Protein AF-A0A957KV76-F1 (afdb_monomer_lite)

Structure (mmCIF, N/CA/C/O backbone):
data_AF-A0A957KV76-F1
#
_entry.id   AF-A0A957KV76-F1
#
loop_
_atom_site.group_PDB
_atom_site.id
_atom_site.type_symbol
_atom_site.label_atom_id
_atom_site.label_alt_id
_atom_site.label_comp_id
_atom_site.label_asym_id
_atom_site.label_entity_id
_atom_site.label_seq_id
_atom_site.pdbx_PDB_ins_code
_atom_site.Cartn_x
_atom_site.Cartn_y
_atom_site.Cartn_z
_atom_site.occupancy
_atom_site.B_iso_or_equiv
_atom_site.auth_seq_id
_atom_site.auth_comp_id
_atom_site.auth_asym_id
_atom_site.auth_atom_id
_atom_site.pdbx_PDB_model_num
ATOM 1 N N . MET A 1 1 ? 17.351 -8.191 28.362 1.00 36.06 1 MET A N 1
ATOM 2 C CA . MET A 1 1 ? 16.663 -6.884 28.298 1.00 36.06 1 MET A CA 1
ATOM 3 C C . MET A 1 1 ? 15.675 -6.963 27.153 1.00 36.06 1 MET A C 1
ATOM 5 O O . MET A 1 1 ? 16.115 -7.137 26.028 1.00 36.06 1 MET A O 1
ATOM 9 N N . VAL A 1 2 ? 14.373 -6.965 27.438 1.00 46.62 2 VAL A N 1
ATOM 10 C CA . VAL A 1 2 ? 13.337 -6.933 26.396 1.00 46.62 2 VAL A CA 1
ATOM 11 C C . VAL A 1 2 ? 13.107 -5.463 26.068 1.00 46.62 2 VAL A C 1
ATOM 13 O O . VAL A 1 2 ? 12.666 -4.708 26.931 1.00 46.62 2 VAL A O 1
ATOM 16 N N . THR A 1 3 ? 13.494 -5.036 24.870 1.00 41.97 3 THR A N 1
ATOM 17 C CA . THR A 1 3 ? 13.238 -3.682 24.371 1.00 41.97 3 THR A CA 1
ATOM 18 C C . THR A 1 3 ? 11.727 -3.514 24.243 1.00 41.97 3 THR A C 1
ATOM 20 O O . THR A 1 3 ? 11.104 -4.190 23.428 1.00 41.97 3 THR A O 1
ATOM 23 N N . MET A 1 4 ? 11.116 -2.666 25.072 1.00 50.16 4 MET A N 1
ATOM 24 C CA . MET A 1 4 ? 9.720 -2.282 24.864 1.00 50.16 4 MET A CA 1
ATOM 25 C C . MET A 1 4 ? 9.638 -1.478 23.557 1.00 50.16 4 MET A C 1
ATOM 27 O O . MET A 1 4 ? 10.456 -0.573 23.371 1.00 50.16 4 MET A O 1
ATOM 31 N N . PRO A 1 5 ? 8.714 -1.797 22.634 1.00 63.78 5 PRO A N 1
ATOM 32 C CA . PRO A 1 5 ? 8.541 -1.007 21.425 1.00 63.78 5 PRO A CA 1
ATOM 33 C C . PRO A 1 5 ? 8.090 0.406 21.811 1.00 63.78 5 PRO A C 1
ATOM 35 O O . PRO A 1 5 ? 7.125 0.581 22.556 1.00 63.78 5 PRO A O 1
ATOM 38 N N . ASN A 1 6 ? 8.809 1.415 21.317 1.00 82.75 6 ASN A N 1
ATOM 39 C CA . ASN A 1 6 ? 8.418 2.814 21.458 1.00 82.75 6 ASN A CA 1
ATOM 40 C C . ASN A 1 6 ? 7.094 3.017 20.704 1.00 82.75 6 ASN A C 1
ATOM 42 O O . ASN A 1 6 ? 7.084 3.009 19.475 1.00 82.75 6 ASN A O 1
ATOM 46 N N . THR A 1 7 ? 5.984 3.101 21.437 1.00 82.00 7 THR A N 1
ATOM 47 C CA . THR A 1 7 ? 4.625 3.155 20.879 1.00 82.00 7 THR A CA 1
ATOM 48 C C . THR A 1 7 ? 4.071 4.564 21.061 1.00 82.00 7 THR A C 1
ATOM 50 O O . THR A 1 7 ? 4.247 5.159 22.122 1.00 82.00 7 THR A O 1
ATOM 53 N N . ILE A 1 8 ? 3.427 5.101 20.023 1.00 87.38 8 ILE A N 1
ATOM 54 C CA . ILE A 1 8 ? 2.764 6.410 20.044 1.00 87.38 8 ILE A CA 1
ATOM 55 C C . ILE A 1 8 ? 1.288 6.180 19.728 1.00 87.38 8 ILE A C 1
ATOM 57 O O . ILE A 1 8 ? 0.970 5.597 18.693 1.00 87.38 8 ILE A O 1
ATOM 61 N N . ASP A 1 9 ? 0.401 6.648 20.604 1.00 89.56 9 ASP A N 1
ATOM 62 C CA . ASP A 1 9 ? -1.041 6.600 20.374 1.00 89.56 9 ASP A CA 1
ATOM 63 C C . ASP A 1 9 ? -1.477 7.733 19.440 1.00 89.56 9 ASP A C 1
ATOM 65 O O . ASP A 1 9 ? -1.191 8.910 19.677 1.00 89.56 9 ASP A O 1
ATOM 69 N N . VAL A 1 10 ? -2.195 7.375 18.377 1.00 88.38 10 VAL A N 1
ATOM 70 C CA . VAL A 1 10 ? -2.750 8.313 17.396 1.00 88.38 10 VAL A CA 1
ATOM 71 C C . VAL A 1 10 ? -4.266 8.149 17.376 1.00 88.38 10 VAL A C 1
ATOM 73 O O . VAL A 1 10 ? -4.772 7.040 17.230 1.00 88.38 10 VAL A O 1
ATOM 76 N N . SER A 1 11 ? -4.999 9.256 17.517 1.00 92.12 11 SER A N 1
ATOM 77 C CA . SER A 1 11 ? -6.460 9.273 17.389 1.00 92.12 11 SER A CA 1
ATOM 78 C C . SER A 1 11 ? -6.850 9.689 15.975 1.00 92.12 11 SER A C 1
ATOM 80 O O . SER A 1 11 ? -6.413 10.737 15.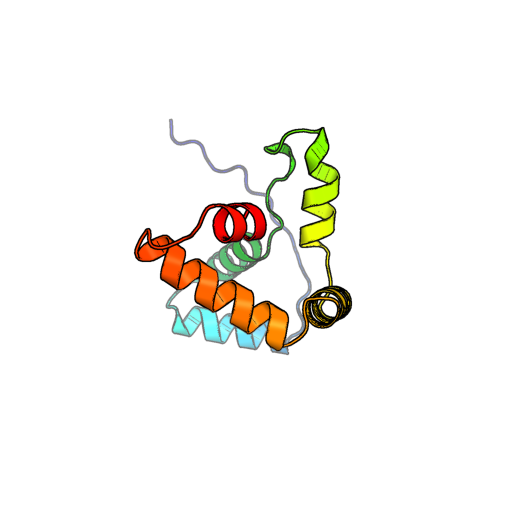497 1.00 92.12 11 SER A O 1
ATOM 82 N N . ILE A 1 12 ? -7.665 8.870 15.311 1.00 89.31 12 ILE A N 1
ATOM 83 C CA . ILE A 1 12 ? -8.164 9.115 13.956 1.00 89.31 12 ILE A CA 1
ATOM 84 C C . ILE A 1 12 ? -9.692 9.041 13.945 1.00 89.31 12 ILE A C 1
ATOM 86 O O . ILE A 1 12 ? -10.287 8.194 14.611 1.00 89.31 12 ILE A O 1
ATOM 90 N N . SER A 1 13 ? -10.331 9.915 13.171 1.00 93.88 13 SER A N 1
ATOM 91 C CA . SER A 1 13 ? -11.771 9.844 12.917 1.00 93.88 13 SER A CA 1
ATOM 92 C C . SER A 1 13 ? -12.017 8.984 11.683 1.00 93.88 13 SER A C 1
ATOM 94 O O . SER A 1 13 ? -11.537 9.317 10.601 1.00 93.88 13 SER A O 1
ATOM 96 N N . LEU A 1 14 ? -12.769 7.896 11.839 1.00 91.12 14 LEU A N 1
ATOM 97 C CA . LEU A 1 14 ? -13.136 6.998 10.744 1.00 91.12 14 LEU A CA 1
ATOM 98 C C . LEU A 1 14 ? -14.606 7.209 10.352 1.00 91.12 14 LEU A C 1
ATOM 100 O O . LEU A 1 14 ? -15.444 7.377 11.243 1.00 91.12 14 LEU A O 1
ATOM 104 N N . PRO A 1 15 ? -14.942 7.162 9.051 1.00 97.12 15 PRO A N 1
ATOM 105 C CA . PRO A 1 15 ? -16.317 6.961 8.611 1.00 97.12 15 PRO A CA 1
ATOM 106 C C . PRO A 1 15 ? -16.915 5.709 9.269 1.00 97.12 15 PRO A C 1
ATOM 108 O O . PRO A 1 15 ? -16.226 4.698 9.434 1.00 97.12 15 PRO A O 1
ATOM 111 N N . GLN A 1 16 ? -18.181 5.781 9.686 1.00 94.88 16 GLN A N 1
ATOM 112 C CA . GLN A 1 16 ? -18.826 4.699 10.437 1.00 94.88 16 GLN A CA 1
ATOM 113 C C . GLN A 1 16 ? -18.869 3.391 9.635 1.00 94.88 16 GLN A C 1
ATOM 115 O O . GLN A 1 16 ? -18.568 2.328 10.171 1.00 94.88 16 GLN A O 1
ATOM 120 N N . ASP A 1 17 ? -19.184 3.483 8.347 1.00 96.88 17 ASP A N 1
ATOM 121 C CA . ASP A 1 17 ? -19.205 2.370 7.398 1.00 96.88 17 ASP A CA 1
ATOM 122 C C . ASP A 1 17 ? -17.838 1.681 7.289 1.00 96.88 17 ASP A C 1
ATOM 124 O O . ASP A 1 17 ? -17.750 0.451 7.324 1.00 96.88 17 ASP A O 1
ATOM 128 N N . LEU A 1 18 ? -16.757 2.465 7.245 1.00 94.81 18 LEU A N 1
ATOM 129 C CA . LEU A 1 18 ? -15.400 1.927 7.232 1.00 94.81 18 LEU A CA 1
ATOM 130 C C . LEU A 1 18 ? -15.069 1.204 8.545 1.00 94.81 18 LEU A C 1
ATOM 132 O O . LEU A 1 18 ? -14.491 0.117 8.518 1.00 94.81 18 LEU A O 1
ATOM 136 N N . TYR A 1 19 ? -15.447 1.774 9.692 1.00 95.31 19 TYR A N 1
ATOM 137 C CA . TYR A 1 19 ? -15.239 1.133 10.992 1.00 95.31 19 TYR A CA 1
ATOM 138 C C . TYR A 1 19 ? -15.976 -0.210 11.093 1.00 95.31 19 TYR A C 1
ATOM 140 O O . TYR A 1 19 ? -15.376 -1.208 11.494 1.00 95.31 19 TYR A O 1
ATOM 148 N N . GLU A 1 20 ? -17.250 -0.254 10.701 1.00 96.25 20 GLU A N 1
ATOM 149 C CA . GLU A 1 20 ? -18.070 -1.471 10.727 1.00 96.25 20 GLU A CA 1
ATOM 150 C C . GLU A 1 20 ? -17.491 -2.559 9.814 1.00 96.25 20 GLU A C 1
ATOM 152 O O . GLU A 1 20 ? -17.384 -3.722 10.216 1.00 96.25 20 GLU A O 1
ATOM 157 N N . HIS A 1 21 ? -17.038 -2.181 8.614 1.00 95.81 21 HIS A N 1
ATOM 158 C CA . HIS A 1 21 ? -16.371 -3.104 7.702 1.00 95.81 21 HIS A CA 1
ATOM 159 C C . HIS A 1 21 ? -15.088 -3.686 8.314 1.00 95.81 21 HIS A C 1
ATOM 161 O O . HIS A 1 21 ? -14.920 -4.906 8.359 1.00 95.81 21 HIS A O 1
ATOM 167 N N . LEU A 1 22 ? -14.203 -2.835 8.845 1.00 94.56 22 LEU A N 1
ATOM 168 C CA . LEU A 1 22 ? -12.948 -3.273 9.464 1.00 94.56 22 LEU A CA 1
ATOM 169 C C . LEU A 1 22 ? -13.191 -4.141 10.705 1.00 94.56 22 LEU A C 1
ATOM 171 O O . LEU A 1 22 ? -12.474 -5.117 10.925 1.00 94.56 22 LEU A O 1
ATOM 175 N N . GLN A 1 23 ? -14.225 -3.837 11.490 1.00 95.62 23 GLN A N 1
ATOM 176 C CA . GLN A 1 23 ? -14.630 -4.658 12.627 1.00 95.62 23 GLN A CA 1
ATOM 177 C C . GLN A 1 23 ? -15.102 -6.050 12.181 1.00 95.62 23 GLN A C 1
ATOM 179 O O . GLN A 1 23 ? -14.728 -7.042 12.808 1.00 95.62 23 GLN A O 1
ATOM 184 N N . SER A 1 24 ? -15.861 -6.146 11.085 1.00 96.19 24 SER A N 1
ATOM 185 C CA . SER A 1 24 ? -16.263 -7.436 10.512 1.00 96.19 24 SER A CA 1
ATOM 186 C C . SER A 1 24 ? -15.061 -8.254 10.036 1.00 96.19 24 SER A C 1
ATOM 188 O O . SER A 1 24 ? -15.030 -9.466 10.246 1.00 96.19 24 SER A O 1
ATOM 190 N N . VAL A 1 25 ? -14.070 -7.615 9.406 1.00 95.88 25 VAL A N 1
ATOM 191 C CA . VAL A 1 25 ? -12.839 -8.288 8.958 1.00 95.88 25 VAL A CA 1
ATOM 192 C C . VAL A 1 25 ? -12.033 -8.793 10.155 1.00 95.88 25 VAL A C 1
ATOM 194 O O . VAL A 1 25 ? -11.600 -9.942 10.156 1.00 95.88 25 VAL A O 1
ATOM 197 N N . ALA A 1 26 ? -11.888 -7.975 11.200 1.00 95.81 26 ALA A N 1
ATOM 198 C CA . ALA A 1 26 ? -11.186 -8.337 12.430 1.00 95.81 26 ALA A CA 1
ATOM 199 C C . ALA A 1 26 ? -11.815 -9.566 13.113 1.00 95.81 26 ALA A C 1
ATOM 201 O O . ALA A 1 26 ? -11.110 -10.500 13.487 1.00 95.81 26 ALA A O 1
ATOM 202 N N . GLN A 1 27 ? -13.150 -9.608 13.194 1.00 95.56 27 GLN A N 1
ATOM 203 C CA . GLN A 1 27 ? -13.884 -10.759 13.729 1.00 95.56 27 GLN A CA 1
ATOM 204 C C . GLN A 1 27 ? -13.686 -12.023 12.885 1.00 95.56 27 GLN A C 1
ATOM 206 O O . GLN A 1 27 ? -13.469 -13.097 13.438 1.00 95.56 27 GLN A O 1
ATOM 211 N N . ALA A 1 28 ? -13.736 -11.906 11.555 1.00 95.75 28 ALA A N 1
ATOM 212 C CA . ALA A 1 28 ? -13.517 -13.039 10.657 1.00 95.75 28 ALA A CA 1
ATOM 213 C C . ALA A 1 28 ? -12.079 -13.584 10.731 1.00 95.75 28 ALA A C 1
ATOM 215 O O . ALA A 1 28 ? -11.868 -14.782 10.555 1.00 95.75 28 ALA A O 1
ATOM 216 N N . ALA A 1 29 ? -11.107 -12.710 11.003 1.00 92.06 29 ALA A N 1
ATOM 217 C CA . ALA A 1 29 ? -9.700 -13.055 11.183 1.00 92.06 29 ALA A CA 1
ATOM 218 C C . ALA A 1 29 ? -9.343 -13.503 12.616 1.00 92.06 29 ALA A C 1
ATOM 220 O O . ALA A 1 29 ? -8.183 -13.821 12.861 1.00 92.06 29 ALA A O 1
ATOM 221 N N . ASP A 1 30 ? -10.307 -13.514 13.548 1.00 95.19 30 ASP A N 1
ATOM 222 C CA . ASP A 1 30 ? -10.098 -13.767 14.985 1.00 95.19 30 ASP A CA 1
ATOM 223 C C . ASP A 1 30 ? -8.967 -12.907 15.588 1.00 95.19 30 ASP A C 1
ATOM 225 O O . ASP A 1 30 ? -8.138 -13.357 16.379 1.00 95.19 30 ASP A O 1
ATOM 229 N N . GLN A 1 31 ? -8.910 -11.639 15.172 1.00 94.50 31 GLN A N 1
ATOM 230 C CA . GLN A 1 31 ? -7.856 -10.694 15.532 1.00 94.50 31 GLN A CA 1
ATOM 231 C C . GLN A 1 31 ? -8.473 -9.410 16.100 1.00 94.50 31 GLN A C 1
ATOM 233 O O . GLN A 1 31 ? -9.501 -8.944 15.602 1.00 94.50 31 GLN A O 1
ATOM 238 N N . PRO A 1 32 ? -7.881 -8.784 17.132 1.00 95.50 32 PRO A N 1
ATOM 239 C CA . PRO A 1 32 ? -8.386 -7.516 17.634 1.00 95.50 32 PRO A CA 1
ATOM 240 C C . PRO A 1 32 ? -8.192 -6.401 16.594 1.00 95.50 32 PRO A C 1
ATOM 242 O O . PRO A 1 32 ? -7.167 -6.315 15.915 1.00 95.50 32 PRO A O 1
ATOM 245 N N . LEU A 1 33 ? -9.182 -5.507 16.502 1.00 92.81 33 LEU A N 1
ATOM 246 C CA . LEU A 1 33 ? -9.197 -4.416 15.522 1.00 92.81 33 LEU A CA 1
ATOM 247 C C . LEU A 1 33 ? -7.916 -3.551 15.532 1.00 92.81 33 LEU A C 1
ATOM 249 O O . LEU A 1 33 ? -7.421 -3.267 14.445 1.00 92.81 33 LEU A O 1
ATOM 253 N N . PRO A 1 34 ? -7.332 -3.156 16.685 1.00 92.31 34 PRO A N 1
ATOM 254 C CA . PRO A 1 34 ? -6.075 -2.403 16.697 1.00 92.31 34 PRO A CA 1
ATOM 255 C C . PRO A 1 34 ? -4.920 -3.120 15.990 1.00 92.31 34 PRO A C 1
ATOM 257 O O . PRO A 1 34 ? -4.186 -2.488 15.234 1.00 92.31 34 PRO A O 1
ATOM 260 N N . ASP A 1 35 ? -4.789 -4.435 16.169 1.00 93.12 35 ASP A N 1
ATOM 261 C CA . ASP A 1 35 ? -3.717 -5.202 15.532 1.00 93.12 35 ASP A CA 1
ATOM 262 C C . ASP A 1 35 ? -3.938 -5.280 14.020 1.00 93.12 35 ASP A C 1
ATOM 264 O O . ASP A 1 35 ? -2.991 -5.148 13.243 1.00 93.12 35 ASP A O 1
ATOM 268 N N . LEU A 1 36 ? -5.196 -5.454 13.591 1.00 93.62 36 LEU A N 1
ATOM 269 C CA . LEU A 1 36 ? -5.558 -5.424 12.173 1.00 93.62 36 LEU A CA 1
ATOM 270 C C . LEU A 1 36 ? -5.244 -4.052 11.558 1.00 93.62 36 LEU A C 1
ATOM 272 O O . LEU A 1 36 ? -4.670 -3.982 10.474 1.00 93.62 36 LEU A O 1
ATOM 276 N N . LEU A 1 37 ? -5.568 -2.958 12.255 1.00 92.50 37 LEU A N 1
ATOM 277 C CA . LEU A 1 37 ? -5.268 -1.598 11.802 1.00 92.50 37 LEU A CA 1
ATOM 278 C C . LEU A 1 37 ? -3.762 -1.379 11.646 1.00 92.50 37 LEU A C 1
ATOM 280 O O . LEU A 1 37 ? -3.328 -0.871 10.616 1.00 92.50 37 LEU A O 1
ATOM 284 N N . VAL A 1 38 ? -2.950 -1.804 12.618 1.00 91.31 38 VAL A N 1
ATOM 285 C CA . VAL A 1 38 ? -1.485 -1.717 12.516 1.00 91.31 38 VAL A CA 1
ATOM 286 C C . VAL A 1 38 ? -0.970 -2.533 11.329 1.00 91.31 38 VAL A C 1
ATOM 288 O O . VAL A 1 38 ? -0.079 -2.074 10.615 1.00 91.31 38 VAL A O 1
ATOM 291 N N . GLN A 1 39 ? -1.524 -3.720 11.086 1.00 89.94 39 GLN A N 1
ATOM 292 C CA . GLN A 1 39 ? -1.148 -4.552 9.945 1.00 89.94 39 GLN A CA 1
ATOM 293 C C . GLN A 1 39 ? -1.490 -3.888 8.607 1.00 89.94 39 GLN A C 1
ATOM 295 O O . GLN A 1 39 ? -0.632 -3.836 7.727 1.00 89.94 39 GLN A O 1
ATOM 300 N N . ILE A 1 40 ? -2.706 -3.359 8.459 1.00 90.56 40 ILE A N 1
ATOM 3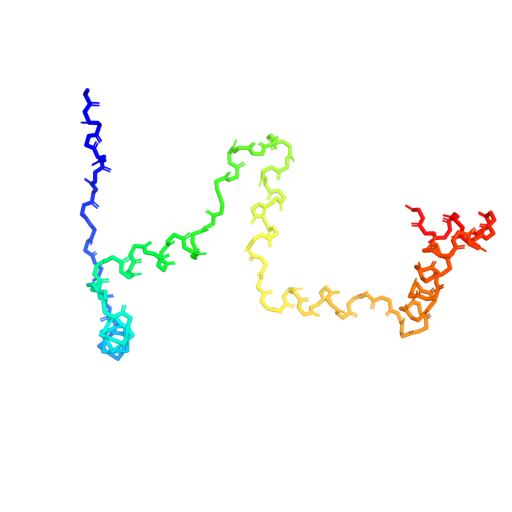01 C CA . ILE A 1 40 ? -3.142 -2.653 7.247 1.00 90.56 40 ILE A CA 1
ATOM 302 C C . ILE A 1 40 ? -2.271 -1.417 7.017 1.00 90.56 40 ILE A C 1
ATOM 304 O O . ILE A 1 40 ? -1.777 -1.216 5.911 1.00 90.56 40 ILE A O 1
ATOM 308 N N . LEU A 1 41 ? -2.015 -0.629 8.066 1.00 89.50 41 LEU A N 1
ATOM 309 C CA . LEU A 1 41 ? -1.149 0.547 7.984 1.00 89.50 41 LEU A CA 1
ATOM 310 C C . LEU A 1 41 ? 0.277 0.175 7.575 1.00 89.50 41 LEU A C 1
ATOM 312 O O . LEU A 1 41 ? 0.863 0.873 6.761 1.00 89.50 41 LEU A O 1
ATOM 316 N N . ARG A 1 42 ? 0.836 -0.931 8.083 1.00 85.88 42 ARG A N 1
ATOM 317 C CA . ARG A 1 42 ? 2.162 -1.414 7.658 1.00 85.88 42 ARG A CA 1
ATOM 318 C C . ARG A 1 42 ? 2.178 -1.891 6.210 1.00 85.88 42 ARG A C 1
ATOM 320 O O . ARG A 1 42 ? 3.173 -1.677 5.533 1.00 85.88 42 ARG A O 1
ATOM 327 N N . ALA A 1 43 ? 1.113 -2.547 5.758 1.00 85.00 43 ALA A N 1
ATOM 328 C CA . ALA A 1 43 ? 1.011 -3.047 4.391 1.00 85.00 43 ALA A CA 1
ATOM 329 C C . ALA A 1 43 ? 0.827 -1.915 3.368 1.00 85.00 43 ALA A C 1
ATOM 331 O O . ALA A 1 43 ? 1.340 -2.014 2.259 1.00 85.00 43 ALA A O 1
ATOM 332 N N . GLY A 1 44 ? 0.104 -0.857 3.743 1.00 81.94 44 GLY A N 1
ATOM 333 C CA . GLY A 1 44 ? -0.119 0.321 2.903 1.00 81.94 44 GLY A CA 1
ATOM 334 C C . GLY A 1 44 ? 0.912 1.436 3.082 1.00 81.94 44 GLY A C 1
ATOM 335 O O . GLY A 1 44 ? 0.857 2.422 2.353 1.00 81.94 44 GLY A O 1
ATOM 336 N N . ALA A 1 45 ? 1.823 1.328 4.052 1.00 81.00 45 ALA A N 1
ATOM 337 C CA . ALA A 1 45 ? 2.844 2.344 4.258 1.00 81.00 45 ALA A CA 1
ATOM 338 C C . ALA A 1 45 ? 3.844 2.337 3.092 1.00 81.00 45 ALA A C 1
ATOM 340 O O . ALA A 1 45 ? 4.284 1.259 2.675 1.00 81.00 45 ALA A O 1
ATOM 341 N N . PRO A 1 46 ? 4.259 3.520 2.604 1.00 74.38 46 PRO A N 1
ATOM 342 C CA . PRO A 1 46 ? 5.370 3.601 1.674 1.00 74.38 46 PRO A CA 1
ATOM 343 C C . PRO A 1 46 ? 6.614 2.940 2.288 1.00 74.38 46 PRO A C 1
ATOM 345 O O . PRO A 1 46 ? 6.836 3.049 3.501 1.00 74.38 46 PRO A O 1
ATOM 348 N N . PRO A 1 47 ? 7.445 2.268 1.475 1.00 77.75 47 PRO A N 1
ATOM 349 C CA . PRO A 1 47 ? 8.735 1.766 1.923 1.00 77.75 47 PRO A CA 1
ATOM 350 C C . PRO A 1 47 ? 9.591 2.890 2.509 1.00 77.75 47 PRO A C 1
ATOM 352 O O . PRO A 1 47 ? 9.489 4.049 2.106 1.00 77.75 47 PRO A O 1
ATOM 355 N N . ASP A 1 48 ? 10.490 2.542 3.429 1.00 81.38 48 ASP A N 1
ATOM 356 C CA . ASP A 1 48 ? 11.519 3.479 3.870 1.00 81.38 48 ASP A CA 1
ATOM 357 C C . ASP A 1 48 ? 12.569 3.660 2.762 1.00 81.38 48 ASP A C 1
ATOM 359 O O . ASP A 1 48 ? 13.557 2.924 2.675 1.00 81.38 48 ASP A O 1
ATOM 363 N N . TRP A 1 49 ? 12.349 4.657 1.905 1.00 81.19 49 TRP A N 1
ATOM 364 C CA . TRP A 1 49 ? 13.251 4.986 0.803 1.00 81.19 49 TRP A CA 1
ATOM 365 C C . TRP A 1 49 ? 14.614 5.496 1.270 1.00 81.19 49 TRP A C 1
ATOM 367 O O . TRP A 1 49 ? 15.560 5.476 0.487 1.00 81.19 49 TRP A O 1
ATOM 377 N N . THR A 1 50 ? 14.775 5.875 2.544 1.00 80.31 50 THR A N 1
ATOM 378 C CA . THR A 1 50 ? 16.076 6.325 3.064 1.00 80.31 50 THR A CA 1
ATOM 379 C C . THR A 1 50 ? 17.134 5.218 3.055 1.00 80.31 50 THR A C 1
ATOM 381 O O . THR A 1 50 ? 18.330 5.511 3.076 1.00 80.31 50 THR A O 1
ATOM 384 N N . GLN A 1 51 ? 16.710 3.951 2.956 1.00 82.44 51 GLN A N 1
ATOM 385 C CA . GLN A 1 51 ? 17.596 2.796 2.792 1.00 82.44 51 GLN A CA 1
ATOM 386 C C . GLN A 1 51 ? 18.151 2.654 1.362 1.00 82.44 51 GLN A C 1
ATOM 388 O O . GLN A 1 51 ? 19.126 1.928 1.154 1.00 82.44 51 GLN A O 1
ATOM 393 N N . ALA A 1 52 ? 17.553 3.316 0.366 1.00 83.81 52 ALA A N 1
ATOM 394 C CA . ALA A 1 52 ? 18.043 3.313 -1.009 1.00 83.81 52 ALA A CA 1
ATOM 395 C C . ALA A 1 52 ? 19.199 4.321 -1.193 1.00 83.81 52 ALA A C 1
ATOM 397 O O . ALA A 1 52 ? 19.312 5.286 -0.431 1.00 83.81 52 ALA A O 1
ATOM 398 N N . PRO A 1 53 ? 20.068 4.150 -2.209 1.00 90.19 53 PRO A N 1
ATOM 399 C CA . PRO A 1 53 ? 21.081 5.149 -2.546 1.00 90.19 53 PRO A CA 1
ATOM 400 C C . PRO A 1 53 ? 20.452 6.525 -2.777 1.00 90.19 53 PRO A C 1
ATOM 402 O O . PRO A 1 53 ? 19.469 6.619 -3.503 1.00 90.19 53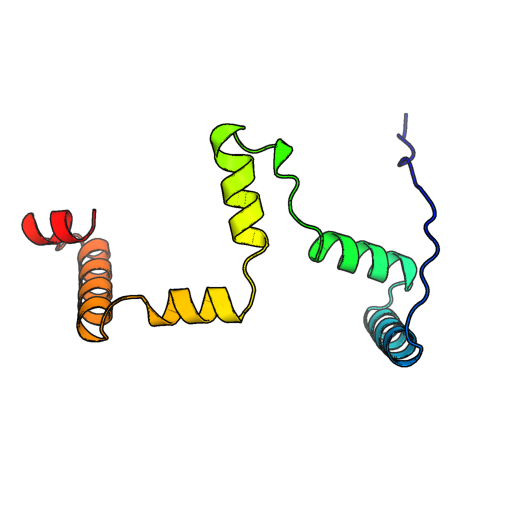 PRO A O 1
ATOM 405 N N . ALA A 1 54 ? 21.049 7.587 -2.221 1.00 86.06 54 ALA A N 1
ATOM 406 C CA . ALA A 1 54 ? 20.501 8.951 -2.261 1.00 86.06 54 ALA A CA 1
ATOM 407 C C . ALA A 1 54 ? 20.086 9.412 -3.669 1.00 86.06 54 ALA A C 1
ATOM 409 O O . ALA A 1 54 ? 19.054 10.049 -3.827 1.00 86.06 54 ALA A O 1
ATOM 410 N N . ALA A 1 55 ? 20.855 9.031 -4.693 1.00 90.50 55 ALA A N 1
ATOM 411 C CA . ALA A 1 55 ? 20.568 9.367 -6.086 1.00 90.50 55 ALA A CA 1
ATOM 412 C C . ALA A 1 55 ? 19.253 8.770 -6.627 1.00 90.50 55 ALA A C 1
ATOM 414 O O . ALA A 1 55 ? 18.742 9.276 -7.615 1.00 90.50 55 ALA A O 1
ATOM 415 N N . LEU A 1 56 ? 18.725 7.710 -6.007 1.00 86.94 56 LEU A N 1
ATOM 416 C CA . LEU A 1 56 ? 17.517 6.999 -6.440 1.00 86.94 56 LEU A CA 1
ATOM 417 C C . LEU A 1 56 ? 16.313 7.251 -5.525 1.00 86.94 56 LEU A C 1
ATOM 419 O O . LEU A 1 56 ? 15.217 6.805 -5.840 1.00 86.94 56 LEU A O 1
ATOM 423 N N . GLN A 1 57 ? 16.494 7.916 -4.380 1.00 86.25 57 GLN A N 1
ATOM 424 C CA . GLN A 1 57 ? 15.421 8.064 -3.390 1.00 86.25 57 GLN A CA 1
ATOM 425 C C . GLN A 1 57 ? 14.231 8.839 -3.959 1.00 86.25 57 GLN A C 1
ATOM 427 O O . GLN A 1 57 ? 13.095 8.392 -3.815 1.00 86.25 57 GLN A O 1
ATOM 432 N N . ASP A 1 58 ? 14.503 9.946 -4.652 1.00 86.62 58 ASP A N 1
ATOM 433 C CA . ASP A 1 58 ? 13.464 10.785 -5.255 1.00 86.62 58 ASP A CA 1
ATOM 434 C C . ASP A 1 58 ? 12.726 10.049 -6.384 1.00 86.62 58 ASP A C 1
ATOM 436 O O . ASP A 1 58 ? 11.500 10.096 -6.456 1.00 86.62 58 ASP A O 1
ATOM 440 N N . GLU A 1 59 ? 13.452 9.308 -7.228 1.00 86.75 59 GLU A N 1
ATOM 441 C CA . GLU A 1 59 ? 12.860 8.523 -8.321 1.00 86.75 59 GLU A CA 1
ATOM 442 C C . GLU A 1 59 ? 11.999 7.365 -7.800 1.00 86.75 59 GLU A C 1
ATOM 444 O O . GLU A 1 59 ? 10.901 7.129 -8.300 1.00 86.75 59 GLU A O 1
ATOM 449 N N . LEU A 1 60 ? 12.457 6.660 -6.763 1.00 85.94 60 LEU A N 1
ATOM 450 C CA . LEU A 1 60 ? 11.697 5.568 -6.150 1.00 85.94 60 LEU A CA 1
ATOM 451 C C . LEU A 1 60 ? 10.448 6.077 -5.423 1.00 85.94 60 LEU A C 1
ATOM 453 O O . LEU A 1 60 ? 9.388 5.454 -5.505 1.00 85.94 60 LEU A O 1
ATOM 457 N N . ALA A 1 61 ? 10.552 7.226 -4.751 1.00 85.50 61 ALA A N 1
ATOM 458 C CA . ALA A 1 61 ? 9.403 7.883 -4.144 1.00 85.50 61 ALA A CA 1
ATOM 459 C C . ALA A 1 61 ? 8.381 8.324 -5.205 1.00 85.50 61 ALA A C 1
ATOM 461 O O . ALA A 1 61 ? 7.184 8.124 -5.007 1.00 85.50 61 ALA A O 1
ATOM 462 N N . ALA A 1 62 ? 8.845 8.859 -6.340 1.00 86.31 62 ALA A N 1
ATOM 463 C CA . ALA A 1 62 ? 7.985 9.226 -7.461 1.00 86.31 62 ALA A CA 1
ATOM 464 C C . ALA A 1 62 ? 7.273 8.007 -8.067 1.00 86.31 62 ALA A C 1
ATOM 466 O O . ALA A 1 62 ? 6.073 8.072 -8.314 1.00 86.31 62 ALA A O 1
ATOM 467 N N . LEU A 1 63 ? 7.970 6.875 -8.227 1.00 85.88 63 LEU A N 1
ATOM 468 C CA . LEU A 1 63 ? 7.374 5.635 -8.736 1.00 85.88 63 LEU A CA 1
ATOM 469 C C . LEU A 1 63 ? 6.242 5.120 -7.834 1.00 85.88 63 LEU A C 1
ATOM 471 O O . LEU A 1 63 ? 5.215 4.663 -8.323 1.00 85.88 63 LEU A O 1
ATOM 475 N N . HIS A 1 64 ? 6.420 5.197 -6.514 1.00 83.75 64 HIS A N 1
ATOM 476 C CA . HIS A 1 64 ? 5.388 4.796 -5.554 1.00 83.75 64 HIS A CA 1
ATOM 477 C C . HIS A 1 64 ? 4.172 5.732 -5.540 1.00 83.75 64 HIS A C 1
ATOM 479 O O . HIS A 1 64 ? 3.095 5.322 -5.117 1.00 83.75 64 HIS A O 1
ATOM 485 N N . ALA A 1 65 ? 4.349 6.980 -5.973 1.00 85.31 65 ALA A N 1
ATOM 486 C CA . ALA A 1 65 ? 3.303 7.992 -5.995 1.00 85.31 65 ALA A CA 1
ATOM 487 C C . ALA A 1 65 ? 2.499 8.024 -7.306 1.00 85.31 65 ALA A C 1
ATOM 489 O O . ALA A 1 65 ? 1.580 8.836 -7.399 1.00 85.31 65 ALA A O 1
ATOM 490 N N . LEU A 1 66 ? 2.834 7.181 -8.295 1.00 88.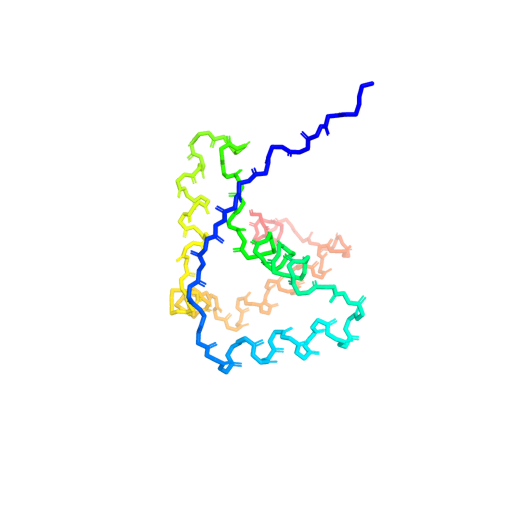88 66 LEU A N 1
ATOM 491 C CA . LEU A 1 66 ? 2.079 7.091 -9.546 1.00 88.88 66 LEU A CA 1
ATOM 492 C C . LEU A 1 66 ? 0.635 6.681 -9.265 1.00 88.88 66 LEU A C 1
ATOM 494 O O . LEU A 1 66 ? 0.384 5.689 -8.575 1.00 88.88 66 LEU A O 1
ATOM 498 N N . ASP A 1 67 ? -0.304 7.441 -9.818 1.00 87.38 67 ASP A N 1
ATOM 499 C CA . ASP A 1 67 ? -1.719 7.113 -9.734 1.00 87.38 67 ASP A CA 1
ATOM 500 C C . ASP A 1 67 ? -2.157 6.172 -10.870 1.00 87.38 67 ASP A C 1
ATOM 502 O O . ASP A 1 67 ? -1.405 5.864 -11.798 1.00 87.38 67 ASP A O 1
ATOM 506 N N . ASP A 1 68 ? -3.396 5.682 -10.796 1.00 86.25 68 ASP A N 1
ATOM 507 C CA . ASP A 1 68 ? -3.937 4.757 -11.796 1.00 86.25 68 ASP A CA 1
ATOM 508 C C . ASP A 1 68 ? -3.958 5.355 -13.214 1.00 86.25 68 ASP A C 1
ATOM 510 O O . ASP A 1 68 ? -3.901 4.607 -14.190 1.00 86.25 68 ASP A O 1
ATOM 514 N N . ALA A 1 69 ? -4.052 6.683 -13.352 1.00 85.56 69 ALA A N 1
ATOM 515 C CA . ALA A 1 69 ? -4.065 7.341 -14.652 1.00 85.56 69 ALA A CA 1
ATOM 516 C C . ALA A 1 69 ? -2.657 7.379 -15.257 1.00 85.56 69 ALA A C 1
ATOM 518 O O . ALA A 1 69 ? -2.497 6.997 -16.419 1.00 85.56 69 ALA A O 1
ATOM 519 N N . ASP A 1 70 ? -1.650 7.739 -14.461 1.00 87.62 70 ASP A N 1
ATOM 520 C CA . ASP A 1 70 ? -0.241 7.705 -14.858 1.00 87.62 70 ASP A CA 1
ATOM 521 C C . ASP A 1 70 ? 0.190 6.272 -15.214 1.00 87.62 70 ASP A C 1
ATOM 523 O O . ASP A 1 70 ? 0.824 6.027 -16.244 1.00 87.62 70 ASP A O 1
ATOM 527 N N . LEU A 1 71 ? -0.214 5.289 -14.401 1.00 86.00 71 LEU A N 1
ATOM 528 C CA . LEU A 1 71 ? 0.043 3.871 -14.663 1.00 86.00 71 LEU A CA 1
ATOM 529 C C . LEU A 1 71 ? -0.644 3.394 -15.948 1.00 86.00 71 LEU A C 1
ATOM 531 O O . LEU A 1 71 ? -0.052 2.639 -16.725 1.00 86.00 71 LEU A O 1
ATOM 535 N N . ALA A 1 72 ? -1.879 3.832 -16.198 1.00 81.88 72 ALA A N 1
ATOM 536 C CA . ALA A 1 72 ? -2.598 3.498 -17.419 1.00 81.88 72 ALA A CA 1
ATOM 537 C C . ALA A 1 72 ? -1.954 4.136 -18.658 1.00 81.88 72 ALA A C 1
ATOM 539 O O . ALA A 1 72 ? -1.926 3.490 -19.707 1.00 81.88 72 ALA A O 1
ATOM 540 N N . GLU A 1 73 ? -1.443 5.366 -18.562 1.00 85.06 73 GLU A N 1
ATOM 541 C CA . GLU A 1 73 ? -0.702 6.027 -19.641 1.00 85.06 73 GLU A CA 1
ATOM 542 C C . GLU A 1 73 ? 0.586 5.269 -19.961 1.00 85.06 73 GLU A C 1
ATOM 544 O O . GLU A 1 73 ? 0.817 4.944 -21.125 1.00 85.06 73 GLU A O 1
ATOM 549 N N . ILE A 1 74 ? 1.368 4.892 -18.945 1.00 82.31 74 ILE A N 1
ATOM 550 C CA . ILE A 1 74 ? 2.575 4.073 -19.121 1.00 82.31 74 ILE A CA 1
ATOM 551 C C . ILE A 1 74 ? 2.220 2.758 -19.823 1.00 82.31 74 ILE A C 1
ATOM 553 O O . ILE A 1 74 ? 2.817 2.434 -20.849 1.00 82.31 74 ILE A O 1
ATOM 557 N N . ALA A 1 75 ? 1.192 2.051 -19.347 1.00 77.00 75 ALA A N 1
ATOM 558 C CA . ALA A 1 75 ? 0.747 0.792 -19.944 1.00 77.00 75 ALA A CA 1
ATOM 559 C C . ALA A 1 75 ? 0.289 0.939 -21.408 1.00 77.00 75 ALA A C 1
ATOM 561 O O . ALA A 1 75 ? 0.466 0.024 -22.208 1.00 77.00 75 ALA A O 1
ATOM 562 N N . GLN A 1 76 ? -0.300 2.081 -21.772 1.00 74.00 76 GLN A N 1
ATOM 563 C CA . GLN A 1 76 ? -0.738 2.382 -23.140 1.00 74.00 76 GLN A CA 1
ATOM 564 C C . GLN A 1 76 ? 0.391 2.920 -24.026 1.00 74.00 76 GLN A C 1
ATOM 566 O O . GLN A 1 76 ? 0.300 2.840 -25.252 1.00 74.00 76 GLN A O 1
ATOM 571 N N . SER A 1 77 ? 1.437 3.479 -23.418 1.00 71.00 77 SER A N 1
ATOM 572 C CA . SER A 1 77 ? 2.602 4.030 -24.109 1.00 71.00 77 SER A CA 1
ATOM 573 C C . SER A 1 77 ? 3.580 2.956 -24.598 1.00 71.00 77 SER A C 1
ATOM 575 O O . SER A 1 77 ? 4.464 3.259 -25.403 1.00 71.00 77 SER A O 1
ATOM 577 N N . GLU A 1 78 ? 3.414 1.699 -24.172 1.00 68.56 78 GLU A N 1
ATOM 578 C CA . GLU A 1 78 ? 4.323 0.613 -24.527 1.00 68.56 78 GLU A CA 1
ATOM 579 C C . GLU A 1 78 ? 3.848 -0.254 -25.704 1.00 68.56 78 GLU A C 1
ATOM 581 O O . GLU A 1 78 ? 2.684 -0.626 -25.823 1.00 68.56 78 GLU A O 1
ATOM 586 N N . ARG A 1 79 ? 4.837 -0.563 -26.557 1.00 62.12 79 ARG A N 1
ATOM 587 C CA . ARG A 1 79 ? 4.968 -1.634 -27.561 1.00 62.12 79 ARG A CA 1
ATOM 588 C C . ARG A 1 79 ? 3.682 -2.171 -28.200 1.00 62.12 79 ARG A C 1
ATOM 590 O O . ARG A 1 79 ? 2.846 -2.823 -27.582 1.00 62.12 79 ARG A O 1
ATOM 597 N N . SER A 1 80 ? 3.609 -2.032 -29.523 1.00 71.88 80 SER A N 1
ATOM 598 C CA . SER A 1 80 ? 2.581 -2.663 -30.352 1.00 71.88 80 SER A CA 1
ATOM 599 C C . SER A 1 80 ? 2.480 -4.170 -30.079 1.00 71.88 80 SER A C 1
ATOM 601 O O . SER A 1 80 ? 3.467 -4.824 -29.740 1.00 71.88 80 SER A O 1
ATOM 603 N N . ALA A 1 81 ? 1.303 -4.764 -30.304 1.00 70.00 81 ALA A N 1
ATOM 604 C CA . ALA A 1 81 ? 1.093 -6.203 -30.109 1.00 70.00 81 ALA A CA 1
ATOM 605 C C . ALA A 1 81 ? 2.161 -7.075 -30.810 1.00 70.00 81 ALA A C 1
ATOM 607 O O . ALA A 1 81 ? 2.551 -8.116 -30.290 1.00 70.00 81 ALA A O 1
ATOM 608 N N . GLY A 1 82 ? 2.692 -6.623 -31.955 1.00 76.12 82 GLY A N 1
ATOM 609 C CA . GLY A 1 82 ? 3.788 -7.299 -32.652 1.00 76.12 82 GLY A CA 1
ATOM 610 C C . GLY A 1 82 ? 5.130 -7.254 -31.911 1.00 76.12 82 GLY A C 1
ATOM 611 O O . GLY A 1 82 ? 5.871 -8.233 -31.942 1.00 76.12 82 GLY A O 1
ATOM 612 N N . GLU A 1 83 ? 5.438 -6.157 -31.219 1.00 76.88 83 GLU A N 1
ATOM 613 C CA . GLU A 1 83 ? 6.644 -6.015 -30.393 1.00 76.88 83 GLU A CA 1
ATOM 614 C C . GLU A 1 83 ? 6.562 -6.861 -29.119 1.00 76.88 83 GLU A C 1
ATOM 616 O O . GLU A 1 83 ? 7.561 -7.463 -28.730 1.00 76.88 83 GLU A O 1
ATOM 621 N N . VAL A 1 84 ? 5.373 -6.978 -28.517 1.00 77.44 84 VAL A N 1
ATOM 622 C CA . VAL A 1 84 ? 5.131 -7.869 -27.369 1.00 77.44 84 VAL A CA 1
ATOM 623 C C . VAL A 1 84 ? 5.320 -9.332 -27.777 1.00 77.44 84 VAL A C 1
ATOM 625 O O . VAL A 1 84 ? 6.151 -10.023 -27.192 1.00 77.44 84 VAL A O 1
ATOM 628 N N . THR A 1 85 ? 4.663 -9.788 -28.851 1.00 83.81 85 THR A N 1
ATOM 629 C CA . THR A 1 85 ? 4.816 -11.168 -29.355 1.00 83.81 85 THR A CA 1
ATOM 630 C C . THR A 1 85 ? 6.255 -11.478 -29.778 1.00 83.81 85 THR A C 1
ATOM 632 O O . THR A 1 85 ? 6.757 -12.581 -29.549 1.00 83.81 85 THR A O 1
ATOM 635 N N . ARG A 1 86 ? 6.954 -10.512 -30.390 1.00 86.31 86 ARG A N 1
ATOM 636 C CA . ARG A 1 86 ? 8.373 -10.658 -30.737 1.00 86.31 86 ARG A CA 1
ATOM 637 C C . ARG A 1 86 ? 9.222 -10.839 -29.483 1.00 86.31 86 ARG A C 1
ATOM 639 O O . ARG A 1 86 ? 10.077 -11.719 -29.462 1.00 86.31 86 ARG A O 1
ATOM 646 N N . HIS A 1 87 ? 8.971 -10.041 -28.451 1.00 83.75 87 HIS A N 1
ATOM 647 C CA . HIS A 1 87 ? 9.704 -10.106 -27.197 1.00 83.75 87 HIS A CA 1
ATOM 648 C C . HIS A 1 87 ? 9.459 -11.429 -26.448 1.00 83.75 87 HIS A C 1
ATOM 650 O O . HIS A 1 87 ? 10.420 -12.063 -26.019 1.00 83.75 87 HIS A O 1
ATOM 656 N N . GLU A 1 88 ? 8.214 -11.906 -26.380 1.00 85.00 88 GLU A N 1
ATOM 657 C CA . GLU A 1 88 ? 7.860 -13.213 -25.800 1.00 85.00 88 GLU A CA 1
ATOM 658 C C . GLU A 1 88 ? 8.556 -14.373 -26.528 1.00 85.00 88 GLU A C 1
ATOM 660 O O . GLU A 1 88 ? 9.205 -15.209 -25.897 1.00 85.00 88 GLU A O 1
ATOM 665 N N . GLY A 1 89 ? 8.517 -14.381 -27.865 1.00 87.00 89 GLY A N 1
ATOM 666 C CA . GLY A 1 89 ? 9.193 -15.408 -28.662 1.00 87.00 89 GLY A CA 1
ATOM 667 C C . GLY A 1 89 ? 10.720 -15.385 -28.519 1.00 87.00 89 GLY A C 1
ATOM 668 O O . GLY A 1 89 ? 11.377 -16.422 -28.623 1.00 87.00 89 GLY A O 1
ATOM 669 N N . LEU A 1 90 ? 11.313 -14.216 -28.256 1.00 89.56 90 LEU A N 1
ATOM 670 C CA . LEU A 1 90 ? 12.736 -14.118 -27.938 1.00 89.56 90 LEU A CA 1
ATOM 671 C C . LEU A 1 90 ? 13.043 -14.619 -26.520 1.00 89.56 90 LEU A C 1
ATOM 673 O O . LEU A 1 90 ? 14.065 -15.275 -26.333 1.00 89.56 90 LEU A O 1
ATOM 677 N N . GLN A 1 91 ? 12.176 -14.377 -25.533 1.00 87.19 91 GLN A N 1
ATOM 678 C CA . GLN A 1 91 ? 12.349 -14.936 -24.188 1.00 87.19 91 GLN A CA 1
ATOM 679 C C . GLN A 1 91 ? 12.285 -16.470 -24.198 1.00 87.19 91 GLN A C 1
ATOM 681 O O . GLN A 1 91 ? 13.153 -17.112 -23.607 1.00 87.19 91 GLN A O 1
ATOM 686 N N . GLU A 1 92 ? 11.345 -17.061 -24.940 1.00 88.69 92 GLU A N 1
ATOM 687 C CA . GLU A 1 92 ?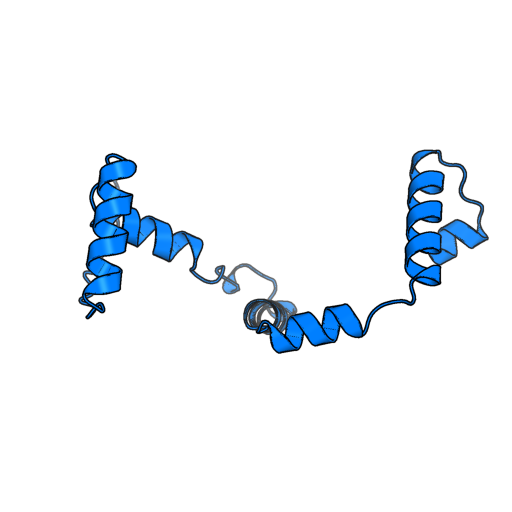 11.237 -18.519 -25.103 1.00 88.69 92 GLU A CA 1
ATOM 688 C C . GLU A 1 92 ? 12.501 -19.110 -25.754 1.00 88.69 92 GLU A C 1
ATOM 690 O O . GLU A 1 92 ? 13.143 -20.006 -25.203 1.00 88.69 92 GLU A O 1
ATOM 695 N N . LYS A 1 93 ? 12.979 -18.509 -26.853 1.00 87.56 93 LYS A N 1
ATOM 696 C CA . LYS A 1 93 ? 14.263 -18.889 -27.468 1.00 87.56 93 LYS A CA 1
ATOM 697 C C . LYS A 1 93 ? 15.466 -18.699 -26.541 1.00 87.56 93 LYS A C 1
ATOM 699 O O . LYS A 1 93 ? 16.463 -19.409 -26.692 1.00 87.56 93 LYS A O 1
ATOM 704 N N . ASN A 1 94 ? 15.429 -17.725 -25.631 1.00 86.94 94 ASN A N 1
ATOM 705 C CA . ASN A 1 94 ? 16.507 -17.492 -24.669 1.00 86.94 94 ASN A CA 1
ATOM 706 C C . ASN A 1 94 ? 16.580 -18.619 -23.637 1.00 86.94 94 ASN A C 1
ATOM 708 O O . ASN A 1 94 ? 17.671 -19.123 -23.360 1.00 86.94 94 ASN A O 1
ATOM 712 N N . VAL A 1 95 ? 15.420 -19.055 -23.134 1.00 88.00 95 VAL A N 1
ATOM 713 C CA . VAL A 1 95 ? 15.295 -20.228 -22.255 1.00 88.00 95 VAL A CA 1
ATOM 714 C C . VAL A 1 95 ? 15.876 -21.467 -22.941 1.00 88.00 95 VAL A C 1
ATOM 716 O O . VAL A 1 95 ? 16.712 -22.157 -22.355 1.00 88.00 95 VAL A O 1
ATOM 719 N N . ASP A 1 96 ? 15.561 -21.664 -24.222 1.00 89.19 96 ASP A N 1
ATOM 720 C CA . ASP A 1 96 ? 16.078 -22.770 -25.040 1.00 89.19 96 ASP A CA 1
ATOM 721 C C . ASP A 1 96 ? 17.537 -22.587 -25.503 1.00 89.19 96 ASP A C 1
ATOM 723 O O . ASP A 1 96 ? 18.089 -23.424 -26.222 1.00 89.19 96 ASP A O 1
ATOM 727 N N . ARG A 1 97 ? 18.195 -21.486 -25.107 1.00 83.38 97 ARG A N 1
ATOM 728 C CA . ARG A 1 97 ? 19.546 -21.074 -25.542 1.00 83.38 97 ARG A CA 1
ATOM 729 C C . ARG A 1 97 ? 19.719 -21.018 -27.066 1.00 83.38 97 ARG A C 1
ATOM 731 O O . ARG A 1 97 ? 20.843 -21.075 -27.570 1.00 83.38 97 ARG A O 1
ATOM 738 N N . ALA A 1 98 ? 18.620 -20.846 -27.791 1.00 86.94 98 ALA A N 1
ATOM 739 C CA . ALA A 1 98 ? 18.540 -20.874 -29.244 1.00 86.94 98 ALA A CA 1
ATOM 740 C C . ALA A 1 98 ? 18.644 -19.480 -29.888 1.00 86.94 98 ALA A C 1
ATOM 742 O O . ALA A 1 98 ? 18.511 -19.358 -31.105 1.00 86.94 98 ALA A O 1
ATOM 743 N N . LEU A 1 99 ? 18.891 -18.424 -29.102 1.00 88.31 99 LEU A N 1
ATOM 744 C CA . LEU A 1 99 ? 19.06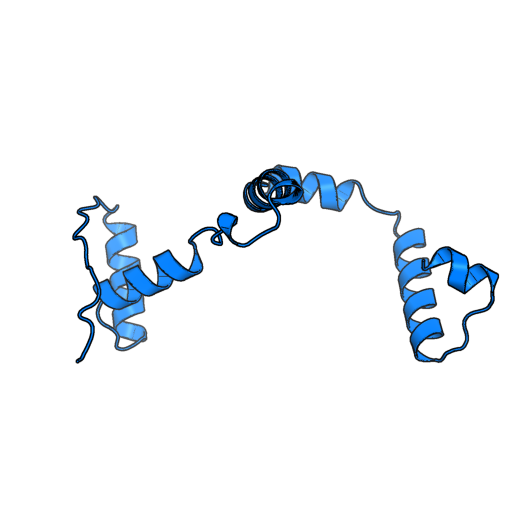5 -17.076 -29.644 1.00 88.31 99 LEU A CA 1
ATOM 745 C C . LEU A 1 99 ? 20.275 -16.992 -30.582 1.00 88.31 99 LEU A C 1
ATOM 747 O O . LEU A 1 99 ? 21.396 -17.391 -30.240 1.00 88.31 99 LEU A O 1
ATOM 751 N N . SER A 1 100 ? 20.063 -16.379 -31.741 1.00 87.81 100 SER A N 1
ATOM 752 C CA . SER A 1 100 ? 21.137 -15.887 -32.604 1.00 87.81 100 SER A CA 1
ATOM 753 C C . SER A 1 100 ? 21.834 -14.658 -31.997 1.00 87.81 100 SER A C 1
ATOM 755 O O . SER A 1 100 ? 21.412 -14.104 -30.982 1.00 87.81 100 SER A O 1
ATOM 757 N N . ALA A 1 101 ? 22.944 -14.221 -32.596 1.00 84.81 101 ALA A N 1
ATOM 758 C CA . ALA A 1 101 ? 23.678 -13.045 -32.121 1.00 84.81 101 ALA A CA 1
ATOM 759 C C . ALA A 1 101 ? 22.864 -11.742 -32.251 1.00 84.81 101 ALA A C 1
ATOM 761 O O . ALA A 1 101 ? 22.912 -10.908 -31.352 1.00 84.81 101 ALA A O 1
ATOM 762 N N . SER A 1 102 ? 22.087 -11.590 -33.329 1.00 84.44 102 SER A N 1
ATOM 763 C CA . SER A 1 102 ? 21.212 -10.428 -33.527 1.00 84.44 102 SER A CA 1
ATOM 764 C C . SER A 1 102 ? 20.017 -10.439 -32.576 1.00 84.44 102 SER A C 1
ATOM 766 O O . SER A 1 102 ? 19.654 -9.401 -32.044 1.00 84.44 102 SER A O 1
ATOM 768 N N . GLU A 1 103 ? 19.453 -11.614 -32.295 1.00 86.44 103 GLU A N 1
ATOM 769 C CA . GLU A 1 103 ? 18.347 -11.768 -31.342 1.00 86.44 103 GLU A CA 1
ATOM 770 C C . GLU A 1 103 ? 18.785 -11.547 -29.883 1.00 86.44 103 GLU A C 1
ATOM 772 O O . GLU A 1 103 ? 18.003 -11.051 -29.081 1.00 86.44 103 GLU A O 1
ATOM 777 N N . ARG A 1 104 ? 20.044 -11.851 -29.526 1.00 82.31 104 ARG A N 1
ATOM 778 C CA . ARG A 1 104 ? 20.605 -11.467 -28.214 1.00 82.31 104 ARG A CA 1
ATOM 779 C C . ARG A 1 104 ? 20.761 -9.956 -28.065 1.00 82.31 104 ARG A C 1
ATOM 781 O O . ARG A 1 104 ? 20.542 -9.447 -26.976 1.00 82.31 104 ARG A O 1
ATOM 788 N N . ALA A 1 105 ? 21.146 -9.259 -29.134 1.00 82.12 105 ALA A N 1
ATOM 789 C CA . ALA A 1 105 ? 21.266 -7.801 -29.121 1.00 82.12 105 ALA A CA 1
ATOM 790 C C . ALA A 1 105 ? 19.899 -7.098 -29.040 1.00 82.12 105 ALA A C 1
ATOM 792 O O . ALA A 1 105 ? 19.821 -5.992 -28.530 1.00 82.12 105 ALA A O 1
ATOM 793 N N . GLU A 1 106 ? 18.833 -7.743 -29.520 1.00 81.81 106 GLU A N 1
ATOM 794 C CA . GLU A 1 106 ? 17.447 -7.260 -29.419 1.00 81.81 106 GLU A CA 1
ATOM 795 C C . GLU A 1 106 ? 16.850 -7.424 -28.003 1.00 81.81 106 GLU A C 1
ATOM 797 O O . GLU A 1 106 ? 15.850 -6.787 -27.680 1.00 81.81 106 GLU A O 1
ATOM 802 N N . LEU A 1 107 ? 17.451 -8.274 -27.158 1.00 76.38 107 LEU A N 1
ATOM 803 C CA . LEU A 1 107 ? 16.972 -8.606 -25.808 1.00 76.38 107 LEU A CA 1
ATOM 804 C C . LEU A 1 107 ? 17.778 -7.945 -24.670 1.00 76.38 107 LEU A C 1
ATOM 806 O O . LEU A 1 107 ? 17.426 -8.141 -23.508 1.00 76.38 107 LEU A O 1
ATOM 810 N N . ALA A 1 108 ? 18.871 -7.250 -24.999 1.00 65.25 108 ALA A N 1
ATOM 811 C CA . ALA A 1 108 ? 19.774 -6.571 -24.062 1.00 65.25 108 ALA A CA 1
ATOM 812 C C . ALA A 1 108 ? 19.354 -5.115 -23.834 1.00 65.25 108 ALA A C 1
ATOM 814 O O . ALA A 1 108 ? 19.523 -4.651 -22.686 1.00 65.25 108 ALA A O 1
#

Sequence (108 aa):
MVTMPNTIDVSISLPQDLYEHLQSVAQAADQPLPDLLVQILRAGAPPDWTQAPAALQDELAALHALDDADLAEIAQSERSAGEVTRHEGLQEKNVDRALSASERAELA

Foldseek 3Di:
DDDDPPDDDDDDDDDPVVVVVLVVVCVVVVHDSVVSVVVVCVVPPDPPLVPPDPVCSVVSVVVNVDDPVNVVCVVVVDDDPVRVVLLVVLVVCVVVVNDDPVSVVVND

pLDDT: mean 84.52, std 10.86, range [36.06, 97.12]

Radius of gyration: 23.26 Å; chains: 1; bounding box: 43×34×62 Å

Secondary structure (DSSP, 8-state):
---------------HHHHHHHHHHHHHTT--HHHHHHHHHHHHSPP-GGGS-HHHHHHHHHHHT--HHHHHHHHHHS--HHHHHHHHHHHHHHHTT---HHHHHH--